Protein AF-A0A442UTR1-F1 (afdb_monomer)

Nearest PDB structures (foldseek):
  7vw1-assembly1_B  TM=7.745E-01  e=2.686E+00  Escherichia coli
  5ffc-assembly1_A  TM=7.100E-01  e=6.365E+00  Synechocystis sp. PCC 6803

Foldseek 3Di:
DDDDDPPPPQLDDDQQPDPDRVVSVVVLCQLLQHPDPVLSSVLLSLQQVLQDDDSDRDPVSSVVLSCQSSVQRDPHSVSSVLSSVLSSLVSLLVVLVVQLVVDPDPVSVVVSVVSNVVSVVVNVVSVVVVVVVVCVVVPDPPPPPDPDDPPDDDDDDPDDDDDDDD

Mean predicted aligned error: 12.05 Å

Radius of gyration: 24.18 Å; Cα contacts (8 Å, |Δi|>4): 123; chains: 1; bounding box: 53×57×78 Å

Solvent-accessible surface area (backbone atoms only — not comparable to full-atom values): 9918 Å² total; per-residue (Å²): 137,80,82,82,78,82,71,81,72,75,84,64,84,85,81,63,97,39,101,48,52,68,60,35,52,50,56,49,23,55,41,42,22,34,94,42,72,69,54,38,51,51,50,52,41,51,45,37,63,57,54,43,55,89,93,45,70,51,66,70,52,42,51,51,44,50,49,51,27,38,70,67,55,25,90,35,58,66,48,25,53,50,29,49,50,48,37,38,41,49,52,52,26,52,51,22,51,52,49,30,74,65,40,90,44,69,69,53,24,52,52,21,48,54,48,25,56,49,36,53,51,50,50,53,51,50,54,52,49,50,52,52,59,64,50,64,80,62,74,76,79,79,76,75,83,74,83,74,64,97,82,70,85,80,80,88,73,85,84,75,88,81,85,90,87,130

Secondary structure (DSSP, 8-state):
----------S--PPP--SSHHHHHHHHHHHHT-SSHHHHHHHHHHHHHHH-BTTB--HHHHHHHHHHHHHH--SSHHHHHHHHHHHHHHHHHHHHHHHHHH-SSHHHHHHHHHHHHHHHHHHHHHHHHHHHHHHGGG-----------TT---------------

Structure (mmCIF, N/CA/C/O backbone):
data_AF-A0A442UTR1-F1
#
_entry.id   AF-A0A442UTR1-F1
#
loop_
_atom_site.group_PDB
_atom_site.id
_atom_site.type_symbol
_at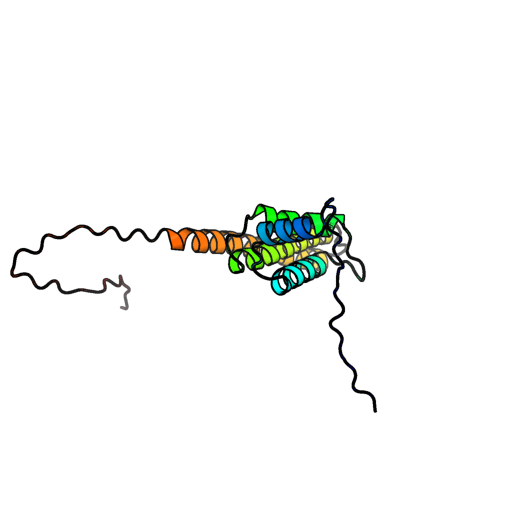om_site.label_atom_id
_atom_site.label_alt_id
_atom_site.label_comp_id
_atom_site.label_asym_id
_atom_site.label_entity_id
_atom_site.label_seq_id
_atom_site.pdbx_PDB_ins_code
_atom_site.Cartn_x
_atom_site.Cartn_y
_atom_site.Cartn_z
_atom_site.occupancy
_atom_site.B_iso_or_equiv
_atom_site.auth_seq_id
_atom_site.auth_comp_id
_atom_site.auth_asym_id
_atom_site.auth_atom_id
_atom_site.pdbx_PDB_model_num
ATOM 1 N N . MET A 1 1 ? -30.392 15.181 -25.610 1.00 37.03 1 MET A N 1
ATOM 2 C CA . MET A 1 1 ? -29.127 15.458 -24.903 1.00 37.03 1 MET A CA 1
ATOM 3 C C . MET A 1 1 ? -29.162 14.626 -23.642 1.00 37.03 1 MET A C 1
ATOM 5 O O . MET A 1 1 ? -30.011 14.884 -22.806 1.00 37.03 1 MET A O 1
ATOM 9 N N . SER A 1 2 ? -28.392 13.539 -23.614 1.00 37.00 2 SER A N 1
ATOM 10 C CA . SER A 1 2 ? -28.309 12.634 -22.466 1.00 37.00 2 SER A CA 1
ATOM 11 C C . SER A 1 2 ? -27.082 13.036 -21.670 1.00 37.00 2 SER A C 1
ATOM 13 O O . SER A 1 2 ? -25.984 13.035 -22.228 1.00 37.00 2 SER A O 1
ATOM 15 N N . ASP A 1 3 ? -27.292 13.405 -20.411 1.00 40.56 3 ASP A N 1
ATOM 16 C CA . ASP A 1 3 ? -26.228 13.627 -19.443 1.00 40.56 3 ASP A CA 1
ATOM 17 C C . ASP A 1 3 ? -25.446 12.326 -19.243 1.00 40.56 3 ASP A C 1
ATOM 19 O O . ASP A 1 3 ? -26.020 11.251 -19.051 1.00 40.56 3 ASP A O 1
ATOM 23 N N . GLY A 1 4 ? -24.126 12.431 -19.381 1.00 41.00 4 GLY A N 1
ATOM 24 C CA . GLY A 1 4 ? -23.185 11.351 -19.138 1.00 41.00 4 GLY A CA 1
ATOM 25 C C . GLY A 1 4 ? -22.953 11.211 -17.643 1.00 41.00 4 GLY A C 1
ATOM 26 O O . GLY A 1 4 ? -22.191 11.980 -17.062 1.00 41.00 4 GLY A O 1
ATOM 27 N N . ASP A 1 5 ? -23.611 10.221 -17.050 1.00 40.25 5 ASP A N 1
ATOM 28 C CA . ASP A 1 5 ? -23.289 9.706 -15.728 1.00 40.25 5 ASP A CA 1
ATOM 29 C C . ASP A 1 5 ? -21.915 9.025 -15.803 1.00 40.25 5 ASP A C 1
ATOM 31 O O . ASP A 1 5 ? -21.737 7.982 -16.438 1.00 40.25 5 ASP A O 1
ATOM 35 N N . GLY A 1 6 ? -20.906 9.687 -15.239 1.00 41.72 6 GLY A N 1
ATOM 36 C CA . GLY A 1 6 ? -19.573 9.132 -15.044 1.00 41.72 6 GLY A CA 1
ATOM 37 C C . GLY A 1 6 ? -19.619 8.096 -13.930 1.00 41.72 6 GLY A C 1
ATOM 38 O O . GLY A 1 6 ? -19.142 8.362 -12.830 1.00 41.72 6 GLY A O 1
ATOM 39 N N . ASP A 1 7 ? -20.217 6.941 -14.222 1.00 42.59 7 ASP A N 1
ATOM 40 C CA . ASP A 1 7 ? -20.303 5.811 -13.306 1.00 42.59 7 ASP A CA 1
ATOM 41 C C . ASP A 1 7 ? -18.885 5.395 -12.891 1.00 42.59 7 ASP A C 1
ATOM 43 O O . ASP A 1 7 ? -18.033 5.055 -13.723 1.00 42.59 7 ASP A O 1
ATOM 47 N N . GLY A 1 8 ? -18.614 5.499 -11.590 1.00 43.84 8 GLY A N 1
ATOM 48 C CA . GLY A 1 8 ? -17.350 5.164 -10.946 1.00 43.84 8 GLY A CA 1
ATOM 49 C C . GLY A 1 8 ? -17.104 3.663 -11.004 1.00 43.84 8 GLY A C 1
ATOM 50 O O . GLY A 1 8 ? -17.216 2.964 -9.998 1.00 43.84 8 GLY A O 1
ATOM 51 N N . LYS A 1 9 ? -16.786 3.161 -12.199 1.00 52.56 9 LYS A N 1
ATOM 52 C CA . LYS A 1 9 ? -16.609 1.742 -12.482 1.00 52.56 9 LYS A CA 1
ATOM 53 C C . LYS A 1 9 ? -15.536 1.174 -11.554 1.00 52.56 9 LYS A C 1
ATOM 55 O O . LYS A 1 9 ? -14.357 1.513 -11.681 1.00 52.56 9 LYS A O 1
ATOM 60 N N . ARG A 1 10 ? -15.960 0.330 -10.605 1.00 55.00 10 ARG A N 1
ATOM 61 C CA . ARG A 1 10 ? -15.060 -0.335 -9.653 1.00 55.00 10 ARG A CA 1
ATOM 62 C C . ARG A 1 10 ? -13.949 -1.060 -10.398 1.00 55.00 10 ARG A C 1
ATOM 64 O O . ARG A 1 10 ? -14.199 -1.728 -11.402 1.00 55.00 10 ARG A O 1
ATOM 71 N N . ILE A 1 11 ? -12.726 -0.910 -9.899 1.00 55.47 11 ILE A N 1
ATOM 72 C CA . ILE A 1 11 ? -11.522 -1.423 -10.564 1.00 55.47 11 ILE A CA 1
ATOM 73 C C . ILE A 1 11 ? -11.348 -2.917 -10.272 1.00 55.47 11 ILE A C 1
ATOM 75 O O . ILE A 1 11 ? -10.774 -3.635 -11.086 1.00 55.47 11 ILE A O 1
ATOM 79 N N . ALA A 1 12 ? -11.902 -3.406 -9.158 1.00 53.84 12 ALA A N 1
ATOM 80 C CA . ALA A 1 12 ? -11.920 -4.823 -8.827 1.00 53.84 12 ALA A CA 1
ATOM 81 C C . ALA A 1 12 ? -13.250 -5.251 -8.185 1.00 53.84 12 ALA A C 1
ATOM 83 O O . ALA A 1 12 ? -13.832 -4.542 -7.364 1.00 53.84 12 ALA A O 1
ATOM 84 N N . SER A 1 13 ? -13.713 -6.454 -8.529 1.00 55.16 13 SER A N 1
ATOM 85 C CA . SER A 1 13 ? -14.750 -7.176 -7.788 1.00 55.16 13 SER A CA 1
ATOM 86 C C . SER A 1 13 ? -14.082 -8.292 -6.990 1.00 55.16 13 SER A C 1
ATOM 88 O O . SER A 1 13 ? -13.584 -9.250 -7.578 1.00 55.16 13 SER A O 1
ATOM 90 N N . LEU A 1 14 ? -14.044 -8.159 -5.664 1.00 63.06 14 LEU A N 1
ATOM 91 C CA . LEU A 1 14 ? -13.479 -9.177 -4.780 1.00 63.06 14 LEU A CA 1
ATOM 92 C C . LEU A 1 14 ? -14.568 -10.191 -4.405 1.00 63.06 14 LEU A C 1
ATOM 94 O O . LEU A 1 14 ? -15.577 -9.802 -3.813 1.00 63.06 14 LEU A O 1
ATOM 98 N N . LEU A 1 15 ? -14.359 -11.466 -4.731 1.00 62.16 15 LEU A N 1
ATOM 99 C CA . LEU A 1 15 ? -15.140 -12.581 -4.191 1.00 62.16 15 LEU A CA 1
ATOM 100 C C . LEU A 1 15 ? -14.439 -13.075 -2.925 1.00 62.16 15 LEU A C 1
ATOM 102 O O . LEU A 1 15 ? -13.273 -13.454 -2.980 1.00 62.16 15 LEU A O 1
ATOM 106 N N . VAL A 1 16 ? -15.133 -13.035 -1.788 1.00 71.19 16 VAL A N 1
ATOM 107 C CA . VAL A 1 16 ? -14.612 -13.607 -0.541 1.00 71.19 16 VAL A CA 1
ATOM 108 C C . VAL A 1 16 ? -14.928 -15.097 -0.533 1.00 71.19 16 VAL A C 1
ATOM 110 O O . VAL A 1 16 ? -16.099 -15.476 -0.580 1.00 71.19 16 VAL A O 1
ATOM 113 N N . ASP A 1 17 ? -13.892 -15.934 -0.480 1.00 73.50 17 ASP A N 1
ATOM 114 C CA . ASP A 1 17 ? -14.037 -17.387 -0.375 1.00 73.50 17 ASP A CA 1
ATOM 115 C C . ASP A 1 17 ? -14.385 -17.775 1.068 1.00 73.50 17 ASP A C 1
ATOM 117 O O . ASP A 1 17 ? -13.523 -18.082 1.893 1.00 73.50 17 ASP A O 1
ATOM 121 N N . HIS A 1 18 ? -15.671 -17.659 1.402 1.00 74.06 18 HIS A N 1
ATOM 122 C CA . HIS A 1 18 ? -16.211 -18.059 2.694 1.00 74.06 18 HIS A CA 1
ATOM 123 C C . HIS A 1 18 ? -17.563 -18.769 2.504 1.00 74.06 18 HIS A C 1
ATOM 125 O O . HIS A 1 18 ? -18.392 -18.282 1.731 1.00 74.06 18 HIS A O 1
ATOM 131 N N . PRO A 1 19 ? -17.836 -19.881 3.224 1.00 78.38 19 PRO A N 1
ATOM 132 C CA . PRO A 1 19 ? -19.118 -20.596 3.144 1.00 78.38 19 PRO A CA 1
ATOM 133 C C . PRO A 1 19 ? -20.339 -19.712 3.433 1.00 78.38 19 PRO A C 1
ATOM 135 O O . PRO A 1 19 ? -21.425 -19.959 2.917 1.00 78.38 19 PRO A O 1
ATOM 138 N N . ASP A 1 20 ? -20.138 -18.678 4.249 1.00 85.00 20 ASP A N 1
ATOM 139 C CA . ASP A 1 20 ? -21.073 -17.578 4.478 1.00 85.00 20 ASP A CA 1
ATOM 140 C C . ASP A 1 20 ? -20.455 -16.260 3.965 1.00 85.00 20 ASP A C 1
ATOM 142 O O . ASP A 1 20 ? -19.607 -15.678 4.649 1.00 85.00 20 ASP A O 1
ATOM 146 N N . PRO A 1 21 ? -20.839 -15.774 2.775 1.00 80.88 21 PRO A N 1
ATOM 147 C CA . PRO A 1 21 ? -20.253 -14.568 2.199 1.00 80.88 21 PRO A CA 1
ATOM 148 C C . PRO A 1 21 ? -20.407 -13.320 3.075 1.00 80.88 21 PRO A C 1
ATOM 150 O O . PRO A 1 21 ? -19.510 -12.479 3.079 1.00 80.88 21 PRO A O 1
ATOM 153 N N . ALA A 1 22 ? -21.507 -13.190 3.826 1.00 83.38 22 ALA A N 1
ATOM 154 C CA . ALA A 1 22 ? -21.738 -12.027 4.681 1.00 83.38 22 ALA A 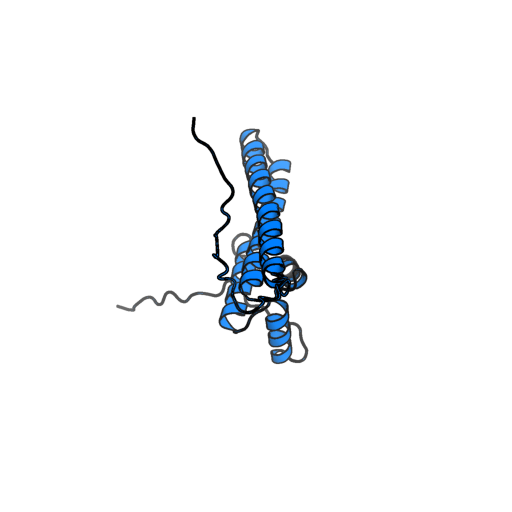CA 1
ATOM 155 C C . ALA A 1 22 ? -20.719 -11.990 5.825 1.00 83.38 22 ALA A C 1
ATOM 157 O O . ALA A 1 22 ? -20.018 -10.992 5.991 1.00 83.38 22 ALA A O 1
ATOM 158 N N . LEU A 1 23 ? -20.551 -13.121 6.517 1.00 84.12 23 LEU A N 1
ATOM 159 C CA . LEU A 1 23 ? -19.525 -13.276 7.547 1.00 84.12 23 LEU A CA 1
ATOM 160 C C . LEU A 1 23 ? -18.111 -13.084 6.974 1.00 84.12 23 LEU A C 1
ATOM 162 O O . LEU A 1 23 ? -17.260 -12.468 7.606 1.00 84.12 23 LEU A O 1
ATOM 166 N N . GLY A 1 24 ? -17.862 -13.548 5.747 1.00 82.88 24 GLY A N 1
ATOM 167 C CA . GLY A 1 24 ? -16.591 -13.320 5.060 1.00 82.88 24 GLY A CA 1
ATOM 168 C C . GLY A 1 24 ? -16.263 -11.830 4.881 1.00 82.88 24 GLY A C 1
ATOM 169 O O . GLY A 1 24 ? -15.137 -11.409 5.156 1.00 82.88 24 GLY A O 1
ATOM 170 N N . TYR A 1 25 ? -17.235 -11.017 4.455 1.00 83.50 25 TYR A N 1
ATOM 171 C CA . TYR A 1 25 ? -17.047 -9.568 4.332 1.00 83.50 25 TYR A CA 1
ATOM 172 C C . TYR A 1 25 ? -16.914 -8.867 5.688 1.00 83.50 25 TYR A C 1
ATOM 174 O O . TYR A 1 25 ? -16.151 -7.907 5.779 1.00 83.50 25 TYR A O 1
ATOM 182 N N . GLU A 1 26 ? -17.599 -9.337 6.732 1.00 87.19 26 GLU A N 1
ATOM 183 C CA . GLU A 1 26 ? -17.444 -8.814 8.097 1.00 87.19 26 GLU A CA 1
ATOM 184 C C . GLU A 1 26 ? -16.037 -9.073 8.646 1.00 87.19 26 GLU A C 1
ATOM 186 O O . GLU A 1 26 ? -15.376 -8.139 9.098 1.00 87.19 26 GLU A O 1
ATOM 191 N N . LEU A 1 27 ? -15.534 -10.305 8.521 1.00 87.56 27 LEU A N 1
ATOM 192 C CA . LEU A 1 27 ? -14.172 -10.665 8.931 1.00 87.56 27 LEU A CA 1
ATOM 193 C C . LEU A 1 27 ? -13.118 -9.852 8.171 1.00 87.56 27 LEU A C 1
ATOM 195 O O . LEU A 1 27 ? -12.116 -9.420 8.744 1.00 87.56 27 LEU A O 1
ATOM 199 N N . LEU A 1 28 ? -13.345 -9.615 6.878 1.00 88.19 28 LEU A N 1
ATOM 200 C CA . LEU A 1 28 ? -12.475 -8.772 6.065 1.00 88.19 28 LEU A CA 1
ATOM 201 C C . LEU A 1 28 ? -12.529 -7.301 6.507 1.00 88.19 28 LEU A C 1
ATOM 203 O O . LEU A 1 28 ? -11.485 -6.653 6.592 1.00 88.19 28 LEU A O 1
ATOM 207 N N . ALA A 1 29 ? -13.724 -6.775 6.788 1.00 90.12 29 ALA A N 1
ATOM 208 C CA . ALA A 1 29 ? -13.898 -5.420 7.300 1.00 90.12 29 ALA A CA 1
ATOM 209 C C . ALA A 1 29 ? -13.149 -5.242 8.626 1.00 90.12 29 ALA A C 1
ATOM 211 O O . ALA A 1 29 ? -12.379 -4.293 8.767 1.00 90.12 29 ALA A O 1
ATOM 212 N N . GLU A 1 30 ? -13.293 -6.193 9.550 1.00 90.44 30 GLU A N 1
ATOM 213 C CA . GLU A 1 30 ? -12.587 -6.200 10.831 1.00 90.44 30 GLU A CA 1
ATOM 214 C C . GLU A 1 30 ? -11.064 -6.236 10.637 1.00 90.44 30 GLU A C 1
ATOM 216 O O . GLU A 1 30 ? -10.352 -5.394 11.183 1.00 90.44 30 GLU A O 1
ATOM 221 N N . ALA A 1 31 ? -10.554 -7.149 9.804 1.00 90.00 31 ALA A N 1
ATOM 222 C CA . ALA A 1 31 ? -9.117 -7.305 9.567 1.00 90.00 31 ALA A CA 1
ATOM 223 C C . ALA A 1 31 ? -8.460 -6.057 8.949 1.00 90.00 31 ALA A C 1
ATOM 225 O O . ALA A 1 31 ? -7.293 -5.763 9.221 1.00 90.00 31 ALA A O 1
ATOM 226 N N . VAL A 1 32 ? -9.204 -5.324 8.119 1.00 91.12 32 VAL A N 1
ATOM 227 C CA . VAL A 1 32 ? -8.756 -4.074 7.493 1.00 91.12 32 VAL A CA 1
ATOM 228 C C . VAL A 1 32 ? -8.947 -2.867 8.422 1.00 91.12 32 VAL A C 1
ATOM 230 O O . VAL A 1 32 ? -8.331 -1.831 8.186 1.00 91.12 32 VAL A O 1
ATOM 233 N N . GLY A 1 33 ? -9.755 -2.972 9.482 1.00 90.44 33 GLY A N 1
ATOM 234 C CA . GLY A 1 33 ? -10.129 -1.842 10.340 1.00 90.44 33 GLY A CA 1
ATOM 235 C C . GLY A 1 33 ? -11.187 -0.929 9.707 1.00 90.44 33 GLY A C 1
ATOM 236 O O . GLY A 1 33 ? -11.166 0.287 9.904 1.00 90.44 33 GLY A O 1
ATOM 237 N N . ALA A 1 34 ? -12.081 -1.497 8.896 1.00 91.56 34 ALA A N 1
ATOM 238 C CA . ALA A 1 34 ? -13.174 -0.794 8.239 1.00 91.56 34 ALA A CA 1
ATOM 239 C C . ALA A 1 34 ? -14.433 -0.763 9.121 1.00 91.56 34 ALA A C 1
ATOM 241 O O . ALA A 1 34 ? -14.968 -1.805 9.483 1.00 91.56 34 ALA A O 1
ATOM 242 N N . ASP A 1 35 ? -14.952 0.433 9.401 1.00 89.38 35 ASP A N 1
ATOM 243 C CA . ASP A 1 35 ? -16.218 0.634 10.130 1.00 89.38 35 ASP A CA 1
ATOM 244 C C . ASP A 1 35 ? -17.463 0.659 9.224 1.00 89.38 35 ASP A C 1
ATOM 246 O O . ASP A 1 35 ? -18.598 0.714 9.694 1.00 89.38 35 ASP A O 1
ATOM 250 N N . SER A 1 36 ? -17.252 0.666 7.908 1.00 90.19 36 SER A N 1
ATOM 251 C CA . SER A 1 36 ? -18.289 0.874 6.909 1.00 90.19 36 SER A CA 1
ATOM 252 C C . SER A 1 36 ? -17.933 0.174 5.605 1.00 90.19 36 SER A C 1
ATOM 254 O O . SER A 1 36 ? -16.768 0.090 5.202 1.00 90.19 36 SER A O 1
ATOM 256 N N . GLY A 1 37 ? -18.965 -0.285 4.893 1.00 87.12 37 GLY A N 1
ATOM 257 C CA . GLY A 1 37 ? -18.800 -0.922 3.585 1.00 87.12 37 GLY A CA 1
ATOM 258 C C . GLY A 1 37 ? -18.142 -0.001 2.552 1.00 87.12 37 GLY A C 1
ATOM 259 O O . GLY A 1 37 ? -17.353 -0.465 1.732 1.00 87.12 37 GLY A O 1
ATOM 260 N N . THR A 1 38 ? -18.398 1.310 2.626 1.00 90.81 38 THR A N 1
ATOM 261 C CA . THR A 1 38 ? -17.776 2.314 1.748 1.00 90.81 38 THR A CA 1
ATOM 262 C C . THR A 1 38 ? -16.266 2.384 1.951 1.00 90.81 38 THR A C 1
ATOM 264 O O . THR A 1 38 ? -15.518 2.389 0.974 1.00 90.81 38 THR A O 1
ATOM 267 N N . PHE A 1 39 ? -15.806 2.402 3.206 1.00 92.12 39 PHE A N 1
ATOM 268 C CA . PHE A 1 39 ? -14.377 2.415 3.499 1.00 92.12 39 PHE A CA 1
ATOM 269 C C . PHE A 1 39 ? -13.705 1.116 3.054 1.00 92.12 39 PHE A C 1
ATOM 271 O O . PHE A 1 39 ? -12.660 1.161 2.406 1.00 92.12 39 PHE A O 1
ATOM 278 N N . LEU A 1 40 ? -14.325 -0.038 3.331 1.00 91.00 40 LEU A N 1
ATOM 279 C CA . LEU A 1 40 ? -13.806 -1.325 2.871 1.00 91.00 40 LEU A CA 1
ATOM 280 C C . LEU A 1 40 ? -13.665 -1.352 1.342 1.00 91.00 40 LEU A C 1
ATOM 282 O O . LEU A 1 40 ? -12.598 -1.688 0.829 1.00 91.00 40 LEU A O 1
ATOM 286 N N . ALA A 1 41 ? -14.707 -0.946 0.612 1.00 88.00 41 ALA A N 1
ATOM 287 C CA . ALA A 1 41 ? -14.676 -0.883 -0.846 1.00 88.00 41 ALA A CA 1
ATOM 288 C C . ALA A 1 41 ? -13.567 0.054 -1.356 1.00 88.00 41 ALA A C 1
ATOM 290 O O . ALA A 1 41 ? -12.794 -0.336 -2.228 1.00 88.00 41 ALA A O 1
ATOM 291 N N . GLY A 1 42 ? -13.434 1.248 -0.768 1.00 91.38 42 GLY A N 1
ATOM 292 C CA . GLY A 1 42 ? -12.384 2.204 -1.125 1.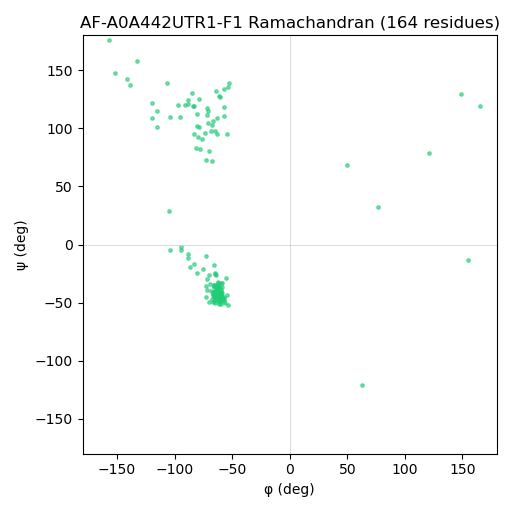00 91.38 42 GLY A CA 1
ATOM 293 C C . GLY A 1 42 ? -10.968 1.695 -0.840 1.00 91.38 42 GLY A C 1
ATOM 294 O O . GLY A 1 42 ? -10.055 1.934 -1.637 1.00 91.38 42 GLY A O 1
ATOM 295 N N . THR A 1 43 ? -10.776 0.950 0.250 1.00 93.75 43 THR A N 1
ATOM 296 C CA . THR A 1 43 ? -9.505 0.281 0.555 1.00 93.75 43 THR A CA 1
ATOM 297 C C . THR A 1 43 ? -9.180 -0.780 -0.492 1.00 93.75 43 THR A C 1
ATOM 299 O O . THR A 1 43 ? -8.070 -0.782 -1.026 1.00 93.75 43 THR A O 1
ATOM 302 N N . LEU A 1 44 ? -10.141 -1.638 -0.844 1.00 91.69 44 LEU A N 1
ATOM 303 C CA . LEU A 1 44 ? -9.939 -2.670 -1.862 1.00 91.69 44 LEU A CA 1
ATOM 304 C C . LEU A 1 44 ? -9.638 -2.060 -3.238 1.00 91.69 44 LEU A C 1
ATOM 306 O O . LEU A 1 44 ? -8.695 -2.490 -3.897 1.00 91.69 44 LEU A O 1
ATOM 310 N N . ASP A 1 45 ? -10.357 -1.012 -3.644 1.00 92.06 45 ASP A N 1
ATOM 311 C CA . ASP A 1 45 ? -10.077 -0.299 -4.897 1.00 92.06 45 ASP A CA 1
ATOM 312 C C . ASP A 1 45 ? -8.690 0.362 -4.884 1.00 92.06 45 ASP A C 1
ATOM 314 O O . ASP A 1 45 ? -8.000 0.399 -5.904 1.00 92.06 45 ASP A O 1
ATOM 318 N N . SER A 1 46 ? -8.249 0.882 -3.736 1.00 95.00 46 SER A N 1
ATOM 319 C CA . SER A 1 46 ? -6.921 1.492 -3.601 1.00 95.00 46 SER A CA 1
ATOM 320 C C . SER A 1 46 ? -5.799 0.459 -3.704 1.00 95.00 46 SER A C 1
ATOM 322 O O . SER A 1 46 ? -4.794 0.715 -4.368 1.00 95.00 46 SER A O 1
ATOM 324 N N . LEU A 1 47 ? -5.979 -0.721 -3.107 1.00 94.31 47 LEU A N 1
ATOM 325 C CA . LEU A 1 47 ? -5.042 -1.834 -3.258 1.00 94.31 47 LEU A CA 1
ATOM 326 C C . LEU A 1 47 ? -5.031 -2.358 -4.694 1.00 94.31 47 LEU A C 1
ATOM 328 O O . LEU A 1 47 ? -3.952 -2.541 -5.251 1.00 94.31 47 LEU A O 1
ATOM 332 N N . ALA A 1 48 ? -6.200 -2.495 -5.327 1.00 92.50 48 ALA A N 1
ATOM 333 C CA . ALA A 1 48 ? -6.307 -2.889 -6.728 1.00 92.50 48 ALA A CA 1
ATOM 334 C C . ALA A 1 48 ? -5.531 -1.930 -7.642 1.00 92.50 48 ALA A C 1
ATOM 336 O O . ALA A 1 48 ? -4.739 -2.382 -8.463 1.00 92.50 48 ALA A O 1
ATOM 337 N N . LYS A 1 49 ? -5.666 -0.609 -7.445 1.00 93.19 49 LYS A N 1
ATOM 338 C CA . LYS A 1 49 ? -4.871 0.405 -8.167 1.00 93.19 49 LYS A CA 1
ATOM 339 C C . LYS A 1 49 ? -3.365 0.236 -7.961 1.00 93.19 49 LYS A C 1
ATOM 341 O O . LYS A 1 49 ? -2.601 0.488 -8.885 1.00 93.19 49 LYS A O 1
ATOM 346 N N . ALA A 1 50 ? -2.932 -0.163 -6.765 1.00 93.62 50 ALA A N 1
ATOM 347 C CA . ALA A 1 50 ? -1.514 -0.321 -6.448 1.00 93.62 50 ALA A CA 1
ATOM 348 C C . ALA A 1 50 ? -0.869 -1.534 -7.140 1.00 93.62 50 ALA A C 1
ATOM 350 O O . ALA A 1 50 ? 0.326 -1.498 -7.431 1.00 93.62 50 ALA A O 1
ATOM 351 N N . VAL A 1 51 ? -1.646 -2.590 -7.402 1.00 93.19 51 VAL A N 1
ATOM 352 C CA . VAL A 1 51 ? -1.167 -3.832 -8.038 1.00 93.19 51 VAL A CA 1
ATOM 353 C C . VAL A 1 51 ? -1.573 -3.974 -9.505 1.00 93.19 51 VAL A C 1
ATOM 355 O O . VAL A 1 51 ? -1.180 -4.937 -10.162 1.00 93.19 51 VAL A O 1
ATOM 358 N N . GLN A 1 52 ? -2.380 -3.049 -10.025 1.00 91.75 52 GLN A N 1
ATOM 359 C CA . GLN A 1 52 ? -2.864 -3.090 -11.398 1.00 91.75 52 GLN A CA 1
ATOM 360 C C . GLN A 1 52 ? -1.704 -2.964 -12.392 1.00 91.75 52 GLN A C 1
ATOM 362 O O . GLN A 1 52 ? -0.878 -2.053 -12.310 1.00 91.75 52 GLN A O 1
ATOM 367 N N . VAL A 1 53 ? -1.688 -3.851 -13.386 1.00 85.75 53 VAL A N 1
ATOM 368 C CA . VAL A 1 53 ? -0.763 -3.792 -14.520 1.00 85.75 53 VAL A CA 1
ATOM 369 C C . VAL A 1 53 ? -1.586 -3.661 -15.795 1.00 85.75 53 VAL A C 1
ATOM 371 O O . VAL A 1 53 ? -2.276 -4.588 -16.217 1.00 85.75 53 VAL A O 1
ATOM 374 N N . GLY A 1 54 ? -1.539 -2.479 -16.413 1.00 87.94 54 GLY A N 1
ATOM 375 C CA . GLY A 1 54 ? -2.407 -2.166 -17.546 1.00 87.94 54 GLY A CA 1
ATOM 376 C C . GLY A 1 54 ? -3.881 -2.200 -17.134 1.00 87.94 54 GLY A C 1
ATOM 377 O O . GLY A 1 54 ? -4.288 -1.451 -16.253 1.00 87.94 54 GLY A O 1
ATOM 378 N N . ALA A 1 55 ? -4.675 -3.060 -17.774 1.00 84.75 55 ALA A N 1
ATOM 379 C CA . ALA A 1 55 ? -6.094 -3.240 -17.456 1.00 84.75 55 ALA A CA 1
ATOM 380 C C . ALA A 1 55 ? -6.363 -4.399 -16.477 1.00 84.75 55 ALA A C 1
ATOM 382 O O . ALA A 1 55 ? -7.513 -4.620 -16.107 1.00 84.75 55 ALA A O 1
ATOM 383 N N . GLU A 1 56 ? -5.331 -5.139 -16.060 1.00 85.62 56 GLU A N 1
ATOM 384 C CA . GLU A 1 56 ? -5.489 -6.372 -15.288 1.00 85.62 56 GLU A CA 1
ATOM 385 C C . GLU A 1 56 ? -5.094 -6.198 -13.821 1.00 85.62 56 GLU A C 1
ATOM 387 O O . GLU A 1 56 ? -4.073 -5.590 -13.488 1.00 85.62 56 GLU A O 1
ATOM 392 N N . VAL A 1 57 ? -5.894 -6.797 -12.939 1.00 88.12 57 VAL A N 1
ATOM 393 C CA . VAL A 1 57 ? -5.584 -6.990 -11.521 1.00 88.12 57 VAL A CA 1
ATOM 394 C C . VAL A 1 57 ? -5.477 -8.490 -11.288 1.00 88.12 57 VAL A C 1
ATOM 396 O O . VAL A 1 57 ? -6.450 -9.223 -11.457 1.00 88.12 57 VAL A O 1
ATOM 399 N N . ARG A 1 58 ? -4.280 -8.959 -10.929 1.00 87.44 58 ARG A N 1
ATOM 400 C CA . ARG A 1 58 ? -4.039 -10.378 -10.648 1.00 87.44 58 ARG A CA 1
ATOM 401 C C . ARG A 1 58 ? -4.406 -10.676 -9.201 1.00 87.44 58 ARG A C 1
ATOM 403 O O . ARG A 1 58 ? -3.921 -10.006 -8.293 1.00 87.44 58 ARG A O 1
ATOM 410 N N . GLU A 1 59 ? -5.199 -11.722 -8.993 1.00 84.81 59 GLU A N 1
ATOM 411 C CA . GLU A 1 59 ? -5.679 -12.123 -7.665 1.00 84.81 59 GLU A CA 1
ATOM 412 C C . GLU A 1 59 ? -4.536 -12.328 -6.660 1.00 84.81 59 GLU A C 1
ATOM 414 O O . GLU A 1 59 ? -4.603 -11.827 -5.543 1.00 84.81 59 GLU A O 1
ATOM 419 N N . GLY A 1 60 ? -3.443 -12.982 -7.069 1.00 87.50 60 GLY A N 1
ATOM 420 C CA . GLY A 1 60 ? -2.284 -13.199 -6.197 1.00 87.50 60 GLY A CA 1
ATOM 421 C C . GLY A 1 60 ? -1.645 -11.902 -5.689 1.00 87.50 60 GLY A C 1
ATOM 422 O O . GLY A 1 60 ? -1.312 -11.810 -4.510 1.00 87.50 60 GLY A O 1
ATOM 423 N N . GLU A 1 61 ? -1.532 -10.883 -6.543 1.00 90.88 61 GLU A N 1
ATOM 424 C CA . GLU A 1 61 ? -0.970 -9.582 -6.155 1.00 90.88 61 GLU A CA 1
ATOM 425 C C . GLU A 1 61 ? -1.936 -8.811 -5.253 1.00 90.88 61 GLU A C 1
ATOM 427 O O . GLU A 1 61 ? -1.524 -8.212 -4.261 1.00 90.88 61 GLU A O 1
ATOM 432 N N . MET A 1 62 ? -3.237 -8.880 -5.551 1.00 91.62 62 MET A N 1
ATOM 433 C CA . MET A 1 62 ? -4.276 -8.296 -4.705 1.00 91.62 62 MET A CA 1
ATOM 434 C C . MET A 1 62 ? -4.267 -8.925 -3.306 1.00 91.62 62 MET A C 1
ATOM 436 O O . MET A 1 62 ? -4.249 -8.207 -2.306 1.00 91.62 62 MET A O 1
ATOM 440 N N . ASN A 1 63 ? -4.206 -10.256 -3.226 1.00 89.56 63 ASN A N 1
ATOM 441 C CA . ASN A 1 63 ? -4.123 -10.994 -1.967 1.00 89.56 63 ASN A CA 1
ATOM 442 C C . ASN A 1 63 ? -2.828 -10.670 -1.215 1.00 89.56 63 ASN A C 1
ATOM 444 O O . ASN A 1 63 ? -2.855 -10.494 0.003 1.00 89.56 63 ASN A O 1
ATOM 448 N N . TYR A 1 64 ? -1.704 -10.522 -1.923 1.00 93.75 64 TYR A N 1
ATOM 449 C CA . TYR A 1 64 ? -0.449 -10.090 -1.316 1.00 93.75 64 TYR A CA 1
ATOM 450 C C . TYR A 1 64 ? -0.573 -8.686 -0.710 1.00 93.75 64 TYR A C 1
ATOM 452 O O . TYR A 1 64 ? -0.306 -8.517 0.481 1.00 93.75 64 TYR A O 1
ATOM 460 N N . ALA A 1 65 ? -1.065 -7.704 -1.468 1.00 95.12 65 ALA A N 1
ATOM 461 C CA . ALA A 1 65 ? -1.257 -6.337 -0.985 1.00 95.12 65 ALA A CA 1
ATOM 462 C C . ALA A 1 65 ? -2.234 -6.274 0.204 1.00 95.12 65 ALA A C 1
ATOM 464 O O . ALA A 1 65 ? -1.958 -5.611 1.206 1.00 95.12 65 ALA A O 1
ATOM 465 N N . LEU A 1 66 ? -3.337 -7.024 0.141 1.00 93.56 66 LEU A N 1
ATOM 466 C CA . LEU A 1 66 ? -4.304 -7.134 1.230 1.00 93.56 66 LEU A CA 1
ATOM 467 C C . LEU A 1 66 ? -3.690 -7.771 2.485 1.00 93.56 66 LEU A C 1
ATOM 469 O O . LEU A 1 66 ? -3.926 -7.288 3.594 1.00 93.56 66 LEU A O 1
ATOM 473 N N . SER A 1 67 ? -2.852 -8.802 2.326 1.00 95.06 67 SER A N 1
ATOM 474 C CA . SER A 1 67 ? -2.155 -9.451 3.444 1.00 95.06 67 SER A CA 1
ATOM 475 C C . SER A 1 67 ? -1.212 -8.495 4.177 1.00 95.06 67 SER A C 1
ATOM 477 O O . SER A 1 67 ? -1.077 -8.589 5.397 1.00 95.06 67 SER A O 1
ATOM 479 N N . MET A 1 68 ? -0.610 -7.529 3.471 1.00 96.50 68 MET A N 1
ATOM 480 C CA . MET A 1 68 ? 0.227 -6.503 4.095 1.00 96.50 68 MET A CA 1
ATOM 481 C C . MET A 1 68 ? -0.595 -5.587 5.008 1.00 96.50 68 MET A C 1
ATOM 483 O O . MET A 1 68 ? -0.180 -5.311 6.135 1.00 96.50 68 MET A O 1
ATOM 487 N N . VAL A 1 69 ? -1.772 -5.150 4.545 1.00 96.62 69 VAL A N 1
ATOM 488 C CA . VAL A 1 69 ? -2.677 -4.299 5.335 1.00 96.62 69 VAL A CA 1
ATOM 489 C C . VAL A 1 69 ? -3.236 -5.071 6.527 1.00 96.62 69 VAL A C 1
ATOM 491 O O . VAL A 1 69 ? -3.160 -4.586 7.650 1.00 96.62 69 VAL A O 1
ATOM 494 N N . CYS A 1 70 ? -3.716 -6.299 6.324 1.00 94.44 70 CYS A N 1
ATOM 495 C CA . CYS A 1 70 ? -4.235 -7.126 7.417 1.00 94.44 70 CYS A CA 1
ATOM 496 C C . CYS A 1 70 ? -3.134 -7.470 8.438 1.00 94.44 70 CYS A C 1
ATOM 498 O O . CYS A 1 70 ? -3.353 -7.428 9.648 1.00 94.44 70 CYS A O 1
ATOM 500 N N . GLY A 1 71 ? -1.914 -7.753 7.970 1.00 94.19 71 GLY A N 1
ATOM 501 C CA . GLY A 1 71 ? -0.759 -8.056 8.818 1.00 94.19 71 GLY A CA 1
ATOM 502 C C . GLY A 1 71 ? -0.325 -6.889 9.711 1.00 94.19 71 GLY A C 1
ATOM 503 O O . GLY A 1 71 ? 0.205 -7.112 10.804 1.00 94.19 71 GLY A O 1
ATOM 504 N N . LEU A 1 72 ? -0.605 -5.645 9.302 1.00 95.62 72 LEU A N 1
ATOM 505 C CA . LEU A 1 72 ? -0.400 -4.457 10.134 1.00 95.62 72 LEU A CA 1
ATOM 506 C C . LEU A 1 72 ? -1.307 -4.454 11.381 1.00 95.62 72 LEU A C 1
ATOM 508 O O . LEU A 1 72 ? -0.938 -3.853 12.401 1.00 95.62 72 LEU A O 1
ATOM 512 N N . ARG A 1 73 ? -2.450 -5.151 11.310 1.00 95.38 73 ARG A N 1
ATOM 513 C CA . ARG A 1 73 ? -3.549 -5.128 12.286 1.00 95.38 73 ARG A CA 1
ATOM 514 C C . ARG A 1 73 ? -3.953 -3.691 12.629 1.00 95.38 73 ARG A C 1
ATOM 516 O O . ARG A 1 73 ? -3.631 -3.223 13.727 1.00 95.38 73 ARG A O 1
ATOM 523 N N . PRO A 1 74 ? -4.553 -2.966 11.669 1.00 95.81 74 PRO A N 1
ATOM 524 C CA . PRO A 1 74 ? -4.997 -1.598 11.880 1.00 95.81 74 PRO A CA 1
ATOM 525 C C . PRO A 1 74 ? -5.966 -1.509 13.059 1.00 95.81 74 PRO A C 1
ATOM 527 O O . PRO A 1 74 ? -6.883 -2.316 13.175 1.00 95.81 74 PRO A O 1
ATOM 530 N N . LYS A 1 75 ? -5.757 -0.533 13.944 1.00 93.00 75 LYS A N 1
ATOM 531 C CA . LYS A 1 75 ? -6.665 -0.262 15.074 1.00 93.00 75 LYS A CA 1
ATOM 532 C C . LYS A 1 75 ? -7.815 0.676 14.717 1.00 93.00 75 LYS A C 1
ATOM 534 O O . LYS A 1 75 ? -8.792 0.752 15.454 1.00 93.00 75 LYS A O 1
ATOM 539 N N . ASP A 1 76 ? -7.655 1.421 13.630 1.00 92.00 76 ASP A N 1
ATOM 540 C CA . ASP A 1 76 ? -8.606 2.396 13.116 1.00 92.00 76 ASP A CA 1
ATOM 541 C C . ASP A 1 76 ? -8.367 2.630 11.610 1.00 92.00 76 ASP A C 1
ATOM 543 O O . ASP A 1 76 ? -7.415 2.114 11.011 1.00 92.00 76 ASP A O 1
ATOM 547 N N . GLN A 1 77 ? -9.224 3.445 10.996 1.00 94.00 77 GLN A N 1
ATOM 548 C CA . GLN A 1 77 ? -9.144 3.789 9.575 1.00 94.00 77 GLN A CA 1
ATOM 549 C C . GLN A 1 77 ? -7.880 4.579 9.196 1.00 94.00 77 GLN A C 1
ATOM 551 O O . GLN A 1 77 ? -7.448 4.544 8.040 1.00 94.00 77 GLN A O 1
ATOM 556 N N . ILE A 1 78 ? -7.261 5.292 10.140 1.00 94.44 78 ILE A N 1
ATOM 557 C CA . ILE A 1 78 ? -6.022 6.040 9.888 1.00 94.44 78 ILE A CA 1
ATOM 558 C C . ILE A 1 78 ? -4.864 5.051 9.744 1.00 94.44 78 ILE A C 1
ATOM 560 O O . ILE A 1 78 ? -4.086 5.141 8.794 1.00 94.44 78 ILE A O 1
ATOM 564 N N . GLU A 1 79 ? -4.772 4.059 10.630 1.00 96.50 79 GLU A N 1
ATOM 565 C CA . GLU A 1 79 ? -3.807 2.972 10.478 1.00 96.50 79 GLU A CA 1
ATOM 566 C C . GLU A 1 79 ? -4.072 2.156 9.206 1.00 96.50 79 GLU A C 1
ATOM 568 O O . GLU A 1 79 ? -3.121 1.755 8.535 1.00 96.50 79 GLU A O 1
ATOM 573 N N . ALA A 1 80 ? -5.340 1.948 8.838 1.00 96.31 80 ALA A N 1
ATOM 574 C CA . ALA A 1 80 ? -5.715 1.197 7.643 1.00 96.31 80 ALA A CA 1
ATOM 575 C C . ALA A 1 80 ? -5.280 1.913 6.357 1.00 96.31 80 ALA A C 1
ATOM 577 O O . ALA A 1 80 ? -4.617 1.321 5.505 1.00 96.31 80 ALA A O 1
ATOM 578 N N . THR A 1 81 ? -5.574 3.212 6.240 1.00 97.06 81 THR A N 1
ATOM 579 C CA . THR A 1 81 ? -5.133 4.032 5.097 1.00 97.06 81 THR A CA 1
ATOM 580 C C . THR A 1 81 ? -3.610 4.132 5.022 1.00 97.06 81 THR A C 1
ATOM 582 O O . THR A 1 81 ? -3.041 4.031 3.931 1.00 97.06 81 THR A O 1
ATOM 585 N N . LEU A 1 82 ? -2.928 4.246 6.167 1.00 97.69 82 LEU A N 1
ATOM 586 C CA . LEU A 1 82 ? -1.469 4.197 6.216 1.00 97.69 82 LEU A CA 1
ATOM 587 C C . LEU A 1 82 ? -0.938 2.832 5.756 1.00 97.69 82 LEU A C 1
ATOM 589 O O . LEU A 1 82 ? 0.010 2.788 4.976 1.00 97.69 82 LEU A O 1
ATOM 593 N N . GLY A 1 83 ? -1.571 1.730 6.166 1.00 97.81 83 GLY A N 1
ATOM 594 C CA . GLY A 1 83 ? -1.245 0.376 5.717 1.00 97.81 83 GLY A CA 1
ATOM 595 C C . GLY A 1 83 ? -1.384 0.203 4.205 1.00 97.81 83 GLY A C 1
ATOM 596 O O . GLY A 1 83 ? -0.475 -0.324 3.564 1.00 97.81 83 GLY A O 1
ATOM 597 N N . VAL A 1 84 ? -2.469 0.713 3.614 1.00 97.88 84 VAL A N 1
ATOM 598 C CA . VAL A 1 84 ? -2.675 0.723 2.154 1.00 97.88 84 VAL A CA 1
ATOM 599 C C . VAL A 1 84 ? -1.557 1.493 1.453 1.00 97.88 84 VAL A C 1
ATOM 601 O O . VAL A 1 84 ? -0.972 1.002 0.486 1.00 97.88 84 VAL A O 1
ATOM 604 N N . GLN A 1 85 ? -1.204 2.678 1.960 1.00 97.62 85 GLN A N 1
ATOM 605 C CA . GLN A 1 85 ? -0.110 3.465 1.398 1.00 97.62 85 GLN A CA 1
ATOM 606 C C . GLN A 1 85 ? 1.235 2.734 1.536 1.00 97.62 85 GLN A C 1
ATOM 608 O O . GLN A 1 85 ? 2.029 2.736 0.600 1.00 97.62 85 GLN A O 1
ATOM 613 N N . MET A 1 86 ? 1.503 2.093 2.676 1.00 98.56 86 MET A N 1
ATOM 614 C CA . MET A 1 86 ? 2.721 1.307 2.900 1.00 98.56 86 MET A CA 1
ATOM 615 C C . MET A 1 86 ? 2.822 0.122 1.931 1.00 98.56 86 MET A C 1
ATOM 617 O O . MET A 1 86 ? 3.896 -0.105 1.373 1.00 98.56 86 MET A O 1
ATOM 621 N N . ALA A 1 87 ? 1.718 -0.588 1.674 1.00 97.94 87 ALA A N 1
ATOM 622 C CA . ALA A 1 87 ? 1.672 -1.659 0.679 1.00 97.94 87 ALA A CA 1
ATOM 623 C C . ALA A 1 87 ? 2.007 -1.130 -0.726 1.00 97.94 87 ALA A C 1
ATOM 625 O O . ALA A 1 87 ? 2.902 -1.656 -1.388 1.00 97.94 87 ALA A O 1
ATOM 626 N N . ALA A 1 88 ? 1.372 -0.031 -1.145 1.00 97.88 88 ALA A N 1
ATOM 627 C CA . ALA A 1 88 ? 1.631 0.588 -2.445 1.00 97.88 88 ALA A CA 1
ATOM 628 C C . ALA A 1 88 ? 3.093 1.048 -2.605 1.00 97.88 88 ALA A C 1
ATOM 630 O O . ALA A 1 88 ? 3.716 0.802 -3.639 1.00 97.88 88 ALA A O 1
ATOM 631 N N . ILE A 1 89 ? 3.665 1.680 -1.574 1.00 98.19 89 ILE A N 1
ATOM 632 C CA . ILE A 1 89 ? 5.066 2.127 -1.574 1.00 98.19 89 ILE A CA 1
ATOM 633 C C . ILE A 1 89 ? 6.022 0.936 -1.670 1.00 98.19 89 ILE A C 1
ATOM 635 O O . ILE A 1 89 ? 6.987 0.993 -2.435 1.00 98.19 89 ILE A O 1
ATOM 639 N N . HIS A 1 90 ? 5.764 -0.146 -0.937 1.00 98.12 90 HIS A N 1
ATOM 640 C CA . HIS A 1 90 ? 6.577 -1.361 -1.004 1.00 98.12 90 HIS A CA 1
ATOM 641 C C . HIS A 1 90 ? 6.553 -1.989 -2.401 1.00 98.12 90 HIS A C 1
ATOM 643 O O . HIS A 1 90 ? 7.612 -2.217 -2.984 1.00 98.12 90 HIS A O 1
ATOM 649 N N . ILE A 1 91 ? 5.365 -2.180 -2.983 1.00 97.38 91 ILE A N 1
ATOM 650 C CA . ILE A 1 91 ? 5.201 -2.725 -4.342 1.00 97.38 91 ILE A CA 1
ATOM 651 C C . ILE A 1 91 ? 5.936 -1.852 -5.368 1.00 97.38 91 ILE A C 1
ATOM 653 O O . ILE A 1 91 ? 6.729 -2.352 -6.168 1.00 97.38 91 ILE A O 1
ATOM 657 N N . ALA A 1 92 ? 5.758 -0.529 -5.301 1.00 97.44 92 ALA A N 1
ATOM 658 C CA . ALA A 1 92 ? 6.461 0.407 -6.175 1.00 97.44 92 ALA A CA 1
ATOM 659 C C . ALA A 1 92 ? 7.990 0.347 -5.993 1.00 97.44 92 ALA A C 1
ATOM 661 O O . ALA A 1 92 ? 8.733 0.457 -6.970 1.00 97.44 92 ALA A O 1
ATOM 662 N N . THR A 1 93 ? 8.469 0.130 -4.764 1.00 98.38 93 THR A N 1
ATOM 663 C CA . THR A 1 93 ? 9.900 -0.033 -4.463 1.00 98.38 93 THR A CA 1
ATOM 664 C C . THR A 1 93 ? 10.460 -1.302 -5.104 1.00 98.38 93 THR A C 1
ATOM 666 O O . THR A 1 93 ? 11.522 -1.250 -5.728 1.00 98.38 93 THR A O 1
ATOM 669 N N . MET A 1 94 ? 9.747 -2.430 -5.007 1.00 97.81 94 MET A N 1
ATOM 670 C CA . MET A 1 94 ? 10.158 -3.694 -5.633 1.00 97.81 94 MET A CA 1
ATOM 671 C C . MET A 1 94 ? 10.163 -3.592 -7.163 1.00 97.81 94 MET A C 1
ATOM 673 O O . MET A 1 94 ? 11.117 -4.031 -7.807 1.00 97.81 94 MET A O 1
ATOM 677 N N . ASN A 1 95 ? 9.168 -2.916 -7.745 1.00 96.31 95 ASN A N 1
ATOM 678 C CA . ASN A 1 95 ? 9.134 -2.636 -9.182 1.00 96.31 95 ASN A CA 1
ATOM 679 C C . ASN A 1 95 ? 10.306 -1.748 -9.620 1.00 96.31 95 ASN A C 1
ATOM 681 O O . ASN A 1 95 ? 10.962 -2.041 -10.618 1.00 96.31 95 ASN A O 1
ATOM 685 N N . ALA A 1 96 ? 10.630 -0.700 -8.855 1.00 97.88 96 ALA A N 1
ATOM 686 C CA . ALA A 1 96 ? 11.797 0.134 -9.129 1.00 97.88 96 ALA A CA 1
ATOM 687 C C . ALA A 1 96 ? 13.104 -0.677 -9.080 1.00 97.88 96 ALA A C 1
ATOM 689 O O . ALA A 1 96 ? 13.950 -0.514 -9.957 1.00 97.88 96 ALA A O 1
ATOM 690 N N . ALA A 1 97 ? 13.258 -1.588 -8.115 1.00 98.25 97 ALA A N 1
ATOM 691 C CA . ALA A 1 97 ? 14.425 -2.467 -8.025 1.00 98.25 97 ALA A CA 1
ATOM 692 C C . ALA A 1 97 ? 14.547 -3.405 -9.236 1.00 98.25 97 ALA A C 1
ATOM 694 O O . ALA A 1 97 ? 15.623 -3.518 -9.828 1.00 98.25 97 ALA A O 1
ATOM 695 N N . MET A 1 98 ? 13.438 -4.028 -9.642 1.00 97.81 98 MET A N 1
ATOM 696 C CA . MET A 1 98 ? 13.376 -4.879 -10.830 1.00 97.81 98 MET A CA 1
ATOM 697 C C . MET A 1 98 ? 13.754 -4.103 -12.099 1.00 97.81 98 MET A C 1
ATOM 699 O O . MET A 1 98 ? 14.641 -4.535 -12.837 1.00 97.81 98 MET A O 1
ATOM 703 N N . PHE A 1 99 ? 13.141 -2.939 -12.340 1.00 97.25 99 PHE A N 1
ATOM 704 C CA . PHE A 1 99 ? 13.430 -2.136 -13.530 1.00 97.25 99 PHE A CA 1
ATOM 705 C C . PHE A 1 99 ? 14.856 -1.580 -13.534 1.00 97.25 99 PHE A C 1
ATOM 707 O O . PHE A 1 99 ? 15.493 -1.541 -14.584 1.00 97.25 99 PHE A O 1
ATOM 714 N N . MET A 1 100 ? 15.404 -1.228 -12.368 1.00 97.44 100 MET A N 1
ATOM 715 C CA . MET A 1 100 ? 16.814 -0.856 -12.231 1.00 97.44 100 MET A CA 1
ATOM 716 C C . MET A 1 100 ? 17.750 -1.996 -12.664 1.00 97.44 100 MET A C 1
ATOM 718 O O . MET A 1 100 ? 18.753 -1.738 -13.329 1.00 97.44 100 MET A O 1
ATOM 722 N N . GLY A 1 101 ? 17.435 -3.248 -12.309 1.00 97.00 101 GLY A N 1
ATOM 723 C CA . GLY A 1 101 ? 18.204 -4.431 -12.716 1.00 97.00 101 GLY A CA 1
ATOM 724 C C . GLY A 1 101 ? 18.088 -4.771 -14.207 1.00 97.00 101 GLY A C 1
ATOM 725 O O . GLY A 1 101 ? 19.009 -5.350 -14.775 1.00 97.00 101 GLY A O 1
ATOM 726 N N . GLN A 1 102 ? 16.983 -4.382 -14.848 1.00 97.56 102 GLN A N 1
ATOM 727 C CA . GLN A 1 102 ? 16.712 -4.601 -16.277 1.00 97.56 102 GLN A CA 1
ATOM 728 C C . GLN A 1 102 ? 17.109 -3.415 -17.173 1.00 97.56 102 GLN A C 1
ATOM 730 O O . GLN A 1 102 ? 16.983 -3.492 -18.399 1.00 97.56 102 GLN A O 1
ATOM 735 N N . ALA A 1 103 ? 17.550 -2.303 -16.582 1.00 97.75 103 ALA A N 1
ATOM 736 C CA . ALA A 1 103 ? 17.827 -1.069 -17.299 1.00 97.75 103 ALA A CA 1
ATOM 737 C C . ALA A 1 103 ? 18.922 -1.262 -18.361 1.00 97.75 103 ALA A C 1
ATOM 739 O O . ALA A 1 103 ? 20.028 -1.717 -18.072 1.00 97.75 103 ALA A O 1
ATOM 740 N N . LYS A 1 104 ? 18.613 -0.870 -19.603 1.00 97.62 104 LYS A N 1
ATOM 741 C CA . LYS A 1 104 ? 19.527 -0.986 -20.755 1.00 97.62 104 LYS A CA 1
ATOM 742 C C . LYS A 1 104 ? 20.438 0.225 -20.937 1.00 97.62 104 LYS A C 1
ATOM 744 O O . LYS A 1 104 ? 21.364 0.172 -21.739 1.00 97.62 104 LYS A O 1
ATOM 749 N N . THR A 1 105 ? 20.159 1.313 -20.225 1.00 98.25 105 THR A N 1
ATOM 750 C CA . THR A 1 105 ? 20.952 2.542 -20.264 1.00 98.25 105 THR A CA 1
ATOM 751 C C . THR A 1 105 ? 21.240 3.023 -18.850 1.00 98.25 105 THR A C 1
ATOM 753 O O . THR A 1 105 ? 20.536 2.668 -17.896 1.00 98.25 105 THR A O 1
ATOM 756 N N . TRP A 1 106 ? 22.287 3.834 -18.715 1.00 96.88 106 TRP A N 1
ATOM 757 C CA . TRP A 1 106 ? 22.670 4.406 -17.430 1.00 96.88 106 TRP A CA 1
ATOM 758 C C . TRP A 1 106 ? 21.581 5.332 -16.876 1.00 96.88 106 TRP A C 1
ATOM 760 O O . TRP A 1 106 ? 21.255 5.262 -15.695 1.00 96.88 106 TRP A O 1
ATOM 770 N N . GLU A 1 107 ? 20.947 6.123 -17.740 1.00 97.94 107 GLU A N 1
ATOM 771 C 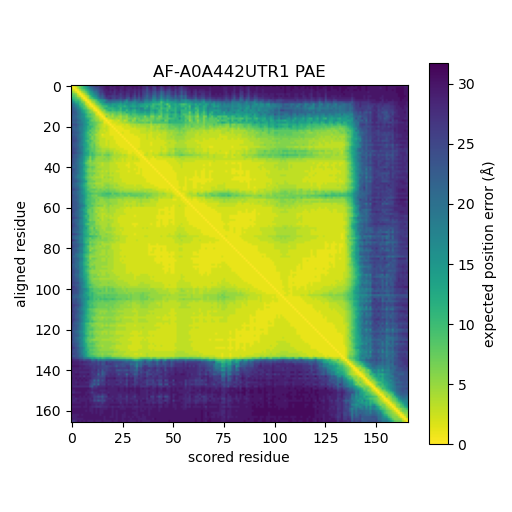CA . GLU A 1 107 ? 19.910 7.090 -17.375 1.00 97.94 107 GLU A CA 1
ATOM 772 C C . GLU A 1 107 ? 18.677 6.396 -16.786 1.00 97.94 107 GLU A C 1
ATOM 774 O O . GLU A 1 107 ? 18.133 6.845 -15.775 1.00 97.94 107 GLU A O 1
ATOM 779 N N . LEU A 1 108 ? 18.252 5.273 -17.379 1.00 97.56 108 LEU A N 1
ATOM 780 C CA . LEU A 1 108 ? 17.154 4.465 -16.843 1.00 97.56 108 LEU A CA 1
ATOM 781 C C . LEU A 1 108 ? 17.532 3.849 -15.495 1.00 97.56 108 LEU A C 1
ATOM 783 O O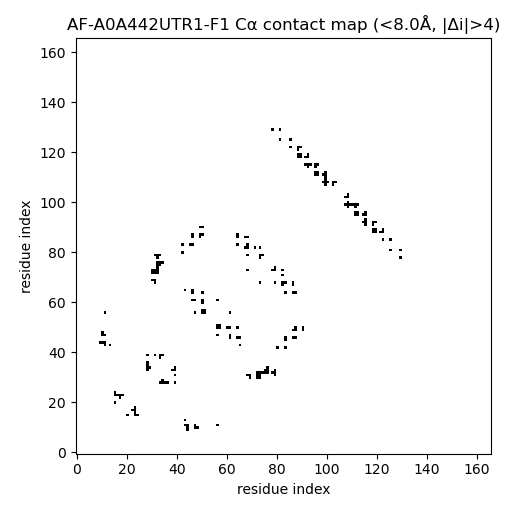 . LEU A 1 108 ? 16.735 3.876 -14.555 1.00 97.56 108 LEU A O 1
ATOM 787 N N . ARG A 1 109 ? 18.761 3.337 -15.374 1.00 97.88 109 ARG A N 1
ATOM 788 C CA . ARG A 1 109 ? 19.251 2.757 -14.120 1.00 97.88 109 ARG A CA 1
ATOM 789 C C . ARG A 1 109 ? 19.259 3.795 -13.001 1.00 97.88 109 ARG A C 1
ATOM 791 O O . ARG A 1 109 ? 18.741 3.524 -11.922 1.00 97.88 109 ARG A O 1
ATOM 798 N N . GLU A 1 110 ? 19.766 4.992 -13.274 1.00 98.06 110 GLU A N 1
ATOM 799 C CA . GLU A 1 110 ? 19.800 6.108 -12.328 1.00 98.06 110 GLU A CA 1
ATOM 800 C C . GLU A 1 110 ? 18.394 6.623 -11.973 1.00 98.06 110 GLU A C 1
ATOM 802 O O . GLU A 1 110 ? 18.122 6.990 -10.828 1.00 98.06 110 GLU A O 1
ATOM 807 N N . ALA A 1 111 ? 17.457 6.651 -12.925 1.00 98.00 111 ALA A N 1
ATOM 808 C CA . ALA A 1 111 ? 16.073 7.033 -12.646 1.00 98.00 111 ALA A CA 1
ATOM 809 C C . ALA A 1 111 ? 15.397 6.062 -11.661 1.00 98.00 111 ALA A C 1
ATOM 811 O O . ALA A 1 111 ? 14.765 6.503 -10.693 1.00 98.00 111 ALA A O 1
ATOM 812 N N . HIS A 1 112 ? 15.557 4.754 -11.877 1.00 98.06 112 HIS A N 1
ATOM 813 C CA . HIS A 1 112 ? 14.977 3.731 -11.009 1.00 98.06 112 HIS A CA 1
ATOM 814 C C . HIS A 1 112 ? 15.684 3.631 -9.651 1.00 98.06 112 HIS A C 1
ATOM 816 O O . HIS A 1 112 ? 15.005 3.474 -8.638 1.00 98.06 112 HIS A O 1
ATOM 822 N N . GLU A 1 113 ? 17.003 3.826 -9.598 1.00 98.06 113 GLU A N 1
ATOM 823 C CA . GLU A 1 113 ? 17.767 3.937 -8.347 1.00 98.06 113 GLU A CA 1
ATOM 824 C C . GLU A 1 113 ? 17.230 5.078 -7.468 1.00 98.06 113 GLU A C 1
ATOM 826 O O . GLU A 1 113 ? 16.897 4.878 -6.294 1.00 98.06 113 GLU A O 1
ATOM 831 N N . ARG A 1 114 ? 17.006 6.259 -8.060 1.00 98.31 114 ARG A N 1
ATOM 832 C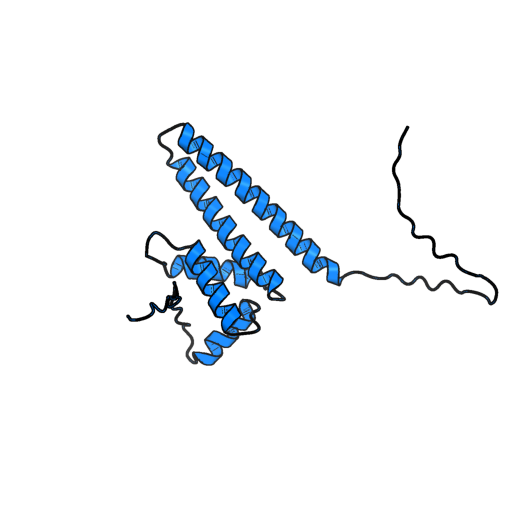 CA . ARG A 1 114 ? 16.449 7.414 -7.341 1.00 98.31 114 ARG A CA 1
ATOM 833 C C . ARG A 1 114 ? 15.016 7.181 -6.877 1.00 98.31 114 ARG A C 1
ATOM 835 O O . ARG A 1 114 ? 14.620 7.698 -5.828 1.00 98.31 114 ARG A O 1
ATOM 842 N N . ALA A 1 115 ? 14.203 6.472 -7.660 1.00 98.06 115 ALA A N 1
ATOM 843 C CA . ALA A 1 115 ? 12.850 6.094 -7.256 1.00 98.06 115 ALA A CA 1
ATOM 844 C C . ALA A 1 115 ? 12.888 5.143 -6.053 1.00 98.06 115 ALA A C 1
ATOM 846 O O . ALA A 1 115 ? 12.273 5.446 -5.031 1.00 98.06 115 ALA A O 1
ATOM 847 N N . LEU A 1 116 ? 13.690 4.078 -6.138 1.00 98.12 116 LEU A N 1
ATOM 848 C CA . LEU A 1 116 ? 13.904 3.109 -5.065 1.00 98.12 116 LEU A CA 1
ATOM 849 C C . LEU A 1 116 ? 14.333 3.807 -3.770 1.00 98.12 116 LEU A C 1
ATOM 851 O O . LEU A 1 116 ? 13.678 3.654 -2.744 1.00 98.12 116 LEU A O 1
ATOM 855 N N . ASN A 1 117 ? 15.365 4.651 -3.810 1.00 98.12 117 ASN A N 1
ATOM 856 C CA . ASN A 1 117 ? 15.857 5.348 -2.618 1.00 98.12 117 ASN A CA 1
ATOM 857 C C . ASN A 1 117 ? 14.834 6.305 -1.993 1.00 98.12 117 ASN A C 1
ATOM 859 O O . ASN A 1 117 ? 14.807 6.497 -0.774 1.00 98.12 117 ASN A O 1
ATOM 8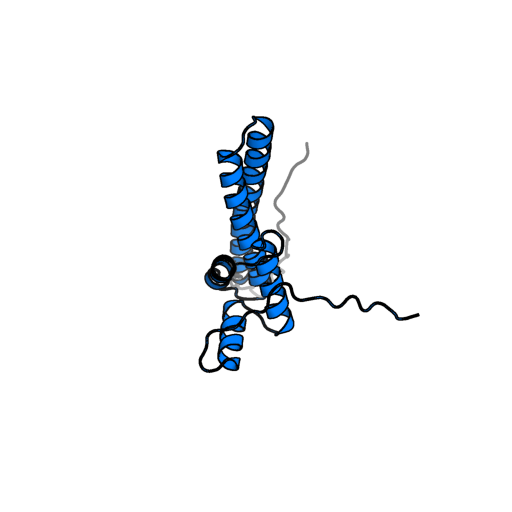63 N N . ARG A 1 118 ? 14.005 6.970 -2.806 1.00 98.38 118 ARG A N 1
ATOM 864 C CA . ARG A 1 118 ? 12.951 7.855 -2.288 1.00 98.38 118 ARG A CA 1
ATOM 865 C C . ARG A 1 118 ? 11.845 7.052 -1.617 1.00 98.38 118 ARG A C 1
ATOM 867 O O . ARG A 1 118 ? 11.518 7.352 -0.474 1.00 98.38 118 ARG A O 1
ATOM 874 N N . LEU A 1 119 ? 11.340 6.021 -2.287 1.00 98.50 119 LEU A N 1
ATOM 875 C CA . LEU A 1 119 ? 10.262 5.180 -1.772 1.00 98.50 119 LEU A CA 1
ATOM 876 C C . LEU A 1 119 ? 10.689 4.421 -0.506 1.00 98.50 119 LEU A C 1
ATOM 878 O O . LEU A 1 119 ? 9.961 4.448 0.482 1.00 98.50 119 LEU A O 1
ATOM 882 N N . SER A 1 120 ? 11.908 3.873 -0.468 1.00 98.06 120 SER A N 1
ATOM 883 C CA . SER A 1 120 ? 12.463 3.226 0.730 1.00 98.06 120 SER A CA 1
ATOM 884 C C . SER A 1 120 ? 12.540 4.175 1.931 1.00 98.06 120 SER A C 1
ATOM 886 O O . SER A 1 120 ? 12.181 3.796 3.045 1.00 98.06 120 SER A O 1
ATOM 888 N N . ARG A 1 121 ? 12.956 5.435 1.729 1.00 98.38 121 ARG A N 1
ATOM 889 C CA . ARG A 1 121 ? 12.964 6.442 2.808 1.00 98.38 121 ARG A CA 1
ATOM 890 C C . ARG A 1 121 ? 11.554 6.801 3.268 1.00 98.38 121 ARG A C 1
ATOM 892 O O . ARG A 1 121 ? 11.328 6.920 4.470 1.00 98.38 121 ARG A O 1
ATOM 899 N N . THR A 1 122 ? 10.606 6.934 2.340 1.00 98.38 122 THR A N 1
ATOM 900 C CA . THR A 1 122 ? 9.190 7.139 2.676 1.00 98.38 122 THR A CA 1
ATOM 901 C C . THR A 1 122 ? 8.643 5.978 3.501 1.00 98.38 122 THR A C 1
ATOM 903 O O . THR A 1 122 ? 7.995 6.224 4.513 1.00 98.38 122 THR A O 1
ATOM 906 N N . TYR A 1 123 ? 8.954 4.733 3.137 1.00 98.19 123 TYR A N 1
ATOM 907 C CA . TYR A 1 123 ? 8.503 3.550 3.870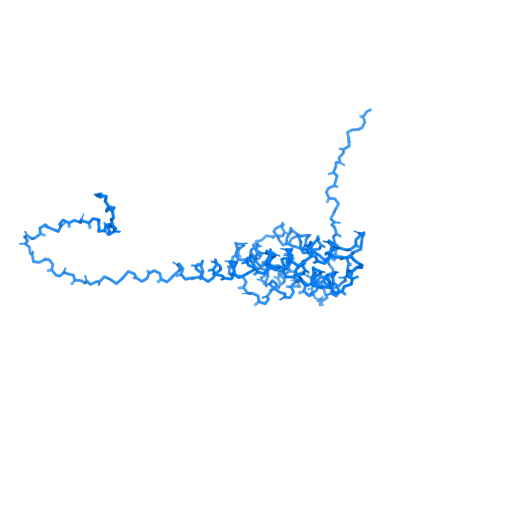 1.00 98.19 123 TYR A CA 1
ATOM 908 C C . TYR A 1 123 ? 8.993 3.550 5.326 1.00 98.19 123 TYR A C 1
ATOM 910 O O . TYR A 1 123 ? 8.212 3.339 6.255 1.00 98.19 123 TYR A O 1
ATOM 918 N N . VAL A 1 124 ? 10.270 3.879 5.554 1.00 98.31 124 VAL A N 1
ATOM 919 C CA . VAL A 1 124 ? 10.821 4.036 6.912 1.00 98.31 124 VAL A CA 1
ATOM 920 C C . VAL A 1 124 ? 10.098 5.148 7.678 1.00 98.31 124 VAL A C 1
ATOM 922 O O . VAL A 1 124 ? 9.696 4.940 8.823 1.00 98.31 124 VAL A O 1
ATOM 925 N N . ALA A 1 125 ? 9.858 6.300 7.046 1.00 98.44 125 ALA A N 1
ATOM 926 C CA . ALA A 1 125 ? 9.129 7.403 7.670 1.00 98.44 125 ALA A CA 1
ATOM 927 C C . ALA A 1 125 ? 7.680 7.022 8.037 1.00 98.44 125 ALA A C 1
ATOM 929 O O . ALA A 1 125 ? 7.194 7.422 9.095 1.00 98.44 125 ALA A O 1
ATOM 930 N N . GLN A 1 126 ? 6.999 6.215 7.218 1.00 98.00 126 GLN A N 1
ATOM 931 C CA . GLN A 1 126 ? 5.661 5.696 7.526 1.00 98.00 126 GLN A CA 1
ATOM 932 C C . GLN A 1 126 ? 5.681 4.743 8.726 1.00 98.00 126 GLN A C 1
ATOM 934 O O . GLN A 1 126 ? 4.819 4.849 9.597 1.00 98.00 126 GLN A O 1
ATOM 939 N N . ILE A 1 127 ? 6.693 3.873 8.831 1.00 97.56 127 ILE A N 1
ATOM 940 C CA . ILE A 1 127 ? 6.884 3.017 10.013 1.00 97.56 127 ILE A CA 1
ATOM 941 C C . ILE A 1 127 ? 7.069 3.870 11.273 1.00 97.56 127 ILE A C 1
ATOM 943 O O . ILE A 1 127 ? 6.476 3.578 12.313 1.00 97.56 127 ILE A O 1
ATOM 947 N N . GLU A 1 128 ? 7.885 4.923 11.211 1.00 97.06 128 GLU A N 1
ATOM 948 C CA . GLU A 1 128 ? 8.064 5.831 12.345 1.00 97.06 128 GLU A CA 1
ATOM 949 C C . GLU A 1 128 ? 6.777 6.575 12.704 1.00 97.06 128 GLU A C 1
ATOM 951 O O . GLU A 1 128 ? 6.444 6.679 13.886 1.00 97.06 128 GLU A O 1
ATOM 956 N N . ALA A 1 129 ? 6.045 7.074 11.706 1.00 95.69 129 ALA A N 1
ATOM 957 C CA . ALA A 1 129 ? 4.773 7.757 11.903 1.00 95.69 129 ALA A CA 1
ATOM 958 C C . ALA A 1 129 ? 3.749 6.837 12.579 1.00 95.69 129 ALA A C 1
ATOM 960 O O . ALA A 1 129 ? 3.143 7.234 13.573 1.00 95.69 129 ALA A O 1
ATOM 961 N N . LEU A 1 130 ? 3.633 5.591 12.115 1.00 95.81 130 LEU A N 1
ATOM 962 C CA . LEU A 1 130 ? 2.784 4.566 12.716 1.00 95.81 130 LEU A CA 1
ATOM 963 C C . LEU A 1 130 ? 3.180 4.280 14.169 1.00 95.81 130 LEU A C 1
ATOM 965 O O . LEU A 1 130 ? 2.321 4.253 15.050 1.00 95.81 130 LEU A O 1
ATOM 969 N N . LYS A 1 131 ? 4.479 4.083 14.441 1.00 95.38 131 LYS A N 1
ATOM 970 C CA . LYS A 1 131 ? 4.975 3.873 15.810 1.00 95.38 131 LYS A CA 1
ATOM 971 C C . LYS A 1 131 ? 4.571 5.039 16.710 1.00 95.38 131 LYS A C 1
ATOM 973 O O . LYS A 1 131 ? 3.966 4.812 17.750 1.00 95.38 131 LYS A O 1
ATOM 978 N N . ARG A 1 132 ? 4.824 6.280 16.283 1.00 94.19 132 ARG A N 1
ATOM 979 C CA . ARG A 1 132 ? 4.456 7.491 17.036 1.00 94.19 132 ARG A CA 1
ATOM 980 C C . ARG A 1 132 ? 2.945 7.605 17.241 1.00 94.19 132 ARG A C 1
ATOM 982 O O . ARG A 1 132 ? 2.523 7.977 18.330 1.00 94.19 132 ARG A O 1
ATOM 989 N N . TYR A 1 133 ? 2.144 7.291 16.222 1.00 93.00 133 TYR A N 1
ATOM 990 C CA . TYR A 1 133 ? 0.683 7.302 16.307 1.00 93.00 133 TYR A CA 1
ATOM 991 C C . TYR A 1 133 ? 0.187 6.319 17.375 1.00 93.00 133 TYR A C 1
ATOM 993 O O . TYR A 1 133 ? -0.562 6.710 18.266 1.00 93.00 133 TYR A O 1
ATOM 1001 N N . ARG A 1 134 ? 0.723 5.091 17.384 1.00 93.00 134 ARG A N 1
ATOM 1002 C CA . ARG A 1 134 ? 0.414 4.071 18.400 1.00 93.00 134 ARG A CA 1
ATOM 1003 C C . ARG A 1 134 ? 0.893 4.446 19.804 1.00 93.0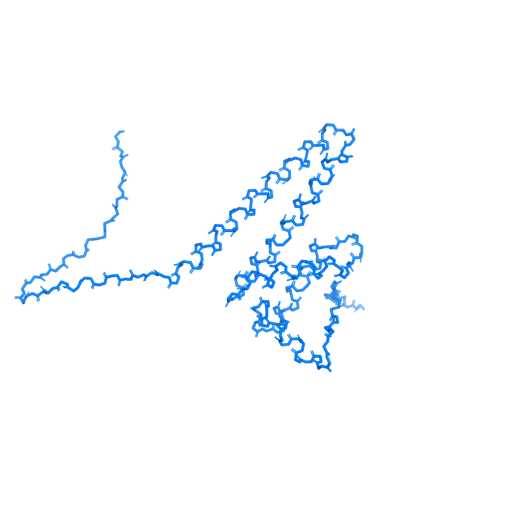0 134 ARG A C 1
ATOM 1005 O O . ARG A 1 134 ? 0.211 4.131 20.774 1.00 93.00 134 ARG A O 1
ATOM 1012 N N . SER A 1 135 ? 2.028 5.135 19.923 1.00 87.19 135 SER A N 1
ATOM 1013 C CA . SER A 1 135 ? 2.586 5.571 21.211 1.00 87.19 135 SER A CA 1
ATOM 1014 C C . SER A 1 135 ? 1.858 6.765 21.838 1.00 87.19 135 SER A C 1
ATOM 1016 O O . SER A 1 135 ? 1.944 6.954 23.047 1.00 87.19 135 SER A O 1
ATOM 1018 N N . LYS A 1 136 ? 1.121 7.579 21.068 1.00 65.31 136 LYS A N 1
ATOM 1019 C CA . LYS A 1 136 ? 0.364 8.720 21.624 1.00 65.31 136 LYS A CA 1
ATOM 1020 C C . LYS A 1 136 ? -0.779 8.300 22.561 1.00 65.31 136 LYS A C 1
ATOM 1022 O O . LYS A 1 136 ? -1.205 9.112 23.373 1.00 65.31 136 LYS A O 1
ATOM 1027 N N . GLY A 1 137 ? -1.218 7.039 22.513 1.00 56.03 137 GLY A N 1
ATOM 1028 C CA . GLY A 1 137 ? -2.133 6.461 23.507 1.00 56.03 137 GLY A CA 1
ATOM 1029 C C . GLY A 1 137 ? -1.491 6.173 24.875 1.00 56.03 137 GLY A C 1
ATOM 1030 O O . GLY A 1 137 ? -2.205 5.885 25.829 1.00 56.03 137 GLY A O 1
ATOM 1031 N N . GLU A 1 138 ? -0.162 6.270 24.999 1.00 55.34 138 GLU A N 1
ATOM 1032 C CA . GLU A 1 138 ? 0.601 6.009 26.231 1.00 55.34 138 GLU A CA 1
ATOM 1033 C C . GLU A 1 138 ? 1.098 7.294 26.912 1.00 55.34 138 GLU A C 1
ATOM 1035 O O . GLU A 1 138 ? 2.133 7.287 27.583 1.00 55.34 138 GLU A O 1
ATOM 1040 N N . GLN A 1 139 ? 0.402 8.426 26.759 1.00 56.59 139 GLN A N 1
ATOM 1041 C CA . GLN A 1 139 ? 0.766 9.648 27.477 1.00 56.59 139 GLN A CA 1
ATOM 1042 C C . GLN A 1 139 ? 0.457 9.478 28.979 1.00 56.59 139 GLN A C 1
ATOM 1044 O O . GLN A 1 139 ? -0.577 9.899 29.490 1.00 56.59 139 GLN A O 1
ATOM 1049 N N . ARG A 1 140 ? 1.359 8.798 29.698 1.00 54.75 140 ARG A N 1
ATOM 1050 C CA . ARG A 1 140 ? 1.341 8.647 31.154 1.00 54.75 140 ARG A CA 1
ATOM 1051 C C . ARG A 1 140 ? 1.539 10.024 31.782 1.00 54.75 140 ARG A C 1
ATOM 1053 O O . ARG A 1 140 ? 2.668 10.487 31.923 1.00 54.75 140 ARG A O 1
ATOM 1060 N N . VAL A 1 141 ? 0.449 10.676 32.182 1.00 57.47 141 VAL A N 1
ATOM 1061 C CA . VAL A 1 141 ? 0.519 11.783 33.141 1.00 57.47 141 VAL A CA 1
ATOM 1062 C C . VAL A 1 141 ? 0.916 11.172 34.484 1.00 57.47 141 VAL A C 1
ATOM 1064 O O . VAL A 1 141 ? 0.085 10.609 35.194 1.00 57.47 141 VAL A O 1
ATOM 1067 N N . ILE A 1 142 ? 2.206 11.226 34.817 1.00 57.16 142 ILE A N 1
ATOM 1068 C CA . ILE A 1 142 ? 2.676 10.903 36.164 1.00 57.16 142 ILE A CA 1
ATOM 1069 C C . ILE A 1 142 ? 2.261 12.081 37.046 1.00 57.16 142 ILE A C 1
ATOM 1071 O O . ILE A 1 142 ? 2.926 13.112 37.081 1.00 57.16 142 ILE A O 1
ATOM 1075 N N . VAL A 1 143 ? 1.115 11.953 37.715 1.00 52.81 143 VAL A N 1
ATOM 1076 C CA . VAL A 1 143 ? 0.722 12.888 38.771 1.00 52.81 143 VAL A CA 1
ATOM 1077 C C . VAL A 1 143 ? 1.544 12.534 40.006 1.00 52.81 143 VAL A C 1
ATOM 1079 O O . VAL A 1 143 ? 1.138 11.699 40.815 1.00 52.81 143 VAL A O 1
ATOM 1082 N N . GLU A 1 144 ? 2.709 13.158 40.163 1.00 53.66 144 GLU A N 1
ATOM 1083 C CA . GLU A 1 144 ? 3.295 13.286 41.494 1.00 53.66 144 GLU A CA 1
ATOM 1084 C C . GLU A 1 144 ? 2.327 14.144 42.314 1.00 53.66 144 GLU A C 1
ATOM 1086 O O . GLU A 1 144 ? 2.132 15.330 42.045 1.00 53.66 144 GLU A O 1
ATOM 1091 N N . ARG A 1 145 ? 1.629 13.525 43.273 1.00 44.56 145 ARG A N 1
ATOM 1092 C CA . ARG A 1 145 ? 0.790 14.257 44.226 1.00 44.56 145 ARG A CA 1
ATOM 1093 C C . ARG A 1 145 ? 1.699 15.159 45.059 1.00 44.56 145 ARG A C 1
ATOM 1095 O O . ARG A 1 145 ? 2.259 14.720 46.058 1.00 44.56 145 ARG A O 1
ATOM 1102 N N . VAL A 1 146 ? 1.829 16.419 44.659 1.00 49.34 146 VAL A N 1
ATOM 1103 C CA . VAL A 1 146 ? 2.378 17.466 45.520 1.00 49.34 146 VAL A CA 1
ATOM 1104 C C . VAL A 1 146 ? 1.319 17.756 46.580 1.00 49.34 146 VAL A C 1
ATOM 1106 O O . VAL A 1 146 ? 0.237 18.253 46.267 1.00 49.34 146 VAL A O 1
ATOM 1109 N N . ASN A 1 147 ? 1.598 17.393 47.833 1.00 38.81 147 ASN A N 1
ATOM 1110 C CA . ASN A 1 147 ? 0.756 17.777 48.961 1.00 38.81 147 ASN A CA 1
ATOM 1111 C C . ASN A 1 147 ? 0.885 19.296 49.137 1.00 38.81 147 ASN A C 1
ATOM 1113 O O . ASN A 1 147 ? 1.897 19.789 49.630 1.00 38.81 147 ASN A O 1
ATOM 1117 N N . VAL A 1 148 ? -0.120 20.043 48.684 1.00 45.47 148 VAL A N 1
ATOM 1118 C CA . VAL A 1 148 ? -0.198 21.484 48.923 1.00 45.47 148 VAL A CA 1
ATOM 1119 C C . VAL A 1 148 ? -0.803 21.681 50.309 1.00 45.47 148 VAL A C 1
ATOM 1121 O O . VAL A 1 148 ? -2.020 21.653 50.489 1.00 45.47 148 VAL A O 1
ATOM 1124 N N . GLU A 1 149 ? 0.062 21.847 51.307 1.00 46.56 149 GLU A N 1
ATOM 1125 C CA . GLU A 1 149 ? -0.310 22.427 52.600 1.00 46.56 149 GLU A CA 1
ATOM 1126 C C . GLU A 1 149 ? -1.000 23.784 52.352 1.00 46.56 149 GLU A C 1
ATOM 1128 O O . GLU A 1 149 ? -0.602 24.545 51.462 1.00 46.56 149 GLU A O 1
ATOM 1133 N N . LYS A 1 150 ? -2.072 24.075 53.102 1.00 43.53 150 LYS A N 1
ATOM 1134 C CA . LYS A 1 150 ? -2.925 25.266 52.934 1.00 43.53 150 LYS A CA 1
ATOM 1135 C C . LYS A 1 150 ? -2.090 26.558 52.976 1.00 43.53 150 LYS A C 1
ATOM 1137 O O . LYS A 1 150 ? -1.837 27.091 54.050 1.00 43.53 150 LYS A O 1
ATOM 1142 N N . GLY A 1 151 ? -1.701 27.077 51.809 1.00 57.34 151 GLY A N 1
ATOM 1143 C CA . GLY A 1 151 ? -1.004 28.363 51.687 1.00 57.34 151 GLY A CA 1
ATOM 1144 C C . GLY A 1 151 ? -0.117 28.565 50.451 1.00 57.34 151 GLY A C 1
ATOM 1145 O O . GLY A 1 151 ? 0.260 29.701 50.182 1.00 57.34 151 GLY A O 1
ATOM 1146 N N . GLY A 1 152 ? 0.212 27.528 49.673 1.00 41.12 152 GLY A N 1
ATOM 1147 C CA . GLY A 1 152 ? 1.088 27.676 48.498 1.00 41.12 152 GLY A CA 1
ATOM 1148 C C . GLY A 1 152 ? 0.330 27.859 47.179 1.00 41.12 152 GLY A C 1
ATOM 1149 O O . GLY A 1 152 ? -0.248 26.900 46.673 1.00 41.12 152 GLY A O 1
ATOM 1150 N N . GLN A 1 153 ? 0.357 29.053 46.575 1.00 43.56 153 GLN A N 1
ATOM 1151 C CA . GLN A 1 153 ? -0.008 29.210 45.161 1.00 43.56 153 GLN A CA 1
ATOM 1152 C C . GLN A 1 153 ? 1.084 28.591 44.278 1.00 43.56 153 GLN A C 1
ATOM 1154 O O . GLN A 1 153 ? 2.214 29.074 44.253 1.00 43.56 153 GLN A O 1
ATOM 1159 N N . ALA A 1 154 ? 0.753 27.532 43.539 1.00 45.81 154 ALA A N 1
ATOM 1160 C CA . ALA A 1 154 ? 1.627 26.992 42.506 1.00 45.81 154 ALA A CA 1
ATOM 1161 C C . ALA A 1 154 ? 1.483 27.833 41.228 1.00 45.81 154 ALA A C 1
ATOM 1163 O O . ALA A 1 154 ? 0.437 27.825 40.580 1.00 45.81 154 ALA A O 1
ATOM 1164 N N . ILE A 1 155 ? 2.538 28.563 40.863 1.00 46.50 155 ILE A N 1
ATOM 1165 C CA . ILE A 1 155 ? 2.650 29.196 39.547 1.00 46.50 155 ILE A CA 1
ATOM 1166 C C . ILE A 1 155 ? 2.894 28.088 38.519 1.00 46.50 155 ILE A C 1
ATOM 1168 O O . ILE A 1 155 ? 3.914 27.400 38.566 1.00 46.50 155 ILE A O 1
ATOM 1172 N N . VAL A 1 156 ? 1.966 27.919 37.577 1.00 40.50 156 VAL A N 1
ATOM 1173 C CA . VAL A 1 156 ? 2.136 27.013 36.435 1.00 40.50 156 VAL A CA 1
ATOM 1174 C C . VAL A 1 156 ? 3.000 27.723 35.390 1.00 40.50 156 VAL A C 1
ATOM 1176 O O . VAL A 1 156 ? 2.506 28.495 34.573 1.00 40.50 156 VAL A O 1
ATOM 1179 N N . GLY A 1 157 ? 4.313 27.503 35.447 1.00 36.97 157 GLY A N 1
ATOM 1180 C CA . GLY A 1 157 ? 5.242 27.928 34.401 1.00 36.97 157 GLY A CA 1
ATOM 1181 C C . GLY A 1 157 ? 5.279 26.903 33.269 1.00 36.97 157 GLY A C 1
ATOM 1182 O O . GLY A 1 157 ? 5.654 25.754 33.491 1.00 36.97 157 GLY A O 1
ATOM 1183 N N . ASN A 1 158 ? 4.917 27.303 32.049 1.00 39.34 158 ASN A N 1
ATOM 1184 C CA . ASN A 1 158 ? 5.156 26.483 30.863 1.00 39.34 158 ASN A CA 1
ATOM 1185 C C . ASN A 1 158 ? 6.667 26.474 30.571 1.00 39.34 158 ASN A C 1
ATOM 1187 O O . ASN A 1 158 ? 7.217 27.474 30.108 1.00 39.34 158 ASN A O 1
ATOM 1191 N N . VAL A 1 159 ? 7.356 25.371 30.873 1.00 42.69 159 VAL A N 1
ATOM 1192 C CA . VAL A 1 159 ? 8.806 25.249 30.653 1.00 42.69 159 VAL A CA 1
ATOM 1193 C C . VAL A 1 159 ? 9.075 24.889 29.189 1.00 42.69 159 VAL A C 1
ATOM 1195 O O . VAL A 1 159 ? 9.272 23.729 28.835 1.00 42.69 159 VAL A O 1
ATOM 1198 N N . GLY A 1 160 ? 9.089 25.904 28.326 1.00 38.00 160 GLY A N 1
ATOM 1199 C CA . GLY A 1 160 ? 9.703 25.831 27.002 1.00 38.00 160 GLY A CA 1
ATOM 1200 C C . GLY A 1 160 ? 11.217 26.032 27.110 1.00 38.00 160 GLY A C 1
ATOM 1201 O O . GLY A 1 160 ? 11.693 27.151 27.263 1.00 38.00 160 GLY A O 1
ATOM 1202 N N . ARG A 1 161 ? 11.982 24.942 27.042 1.00 37.69 161 ARG A N 1
ATOM 1203 C CA . ARG A 1 161 ? 13.433 24.935 26.768 1.00 37.69 161 ARG A CA 1
ATOM 1204 C C . ARG A 1 161 ? 13.566 25.121 25.244 1.00 37.69 161 ARG A C 1
ATOM 1206 O O . ARG A 1 161 ? 12.952 24.344 24.529 1.00 37.69 161 ARG A O 1
ATOM 1213 N N . GLY A 1 162 ? 14.266 26.061 24.617 1.00 37.28 162 GLY A N 1
ATOM 1214 C CA . GLY A 1 162 ? 15.257 27.067 24.985 1.00 37.28 162 GLY A CA 1
ATOM 1215 C C . GLY A 1 162 ? 16.175 27.240 23.758 1.00 37.28 162 GLY A C 1
ATOM 1216 O O . GLY A 1 162 ? 16.650 26.240 23.227 1.00 37.28 162 GLY A O 1
ATOM 1217 N N . GLY A 1 163 ? 16.404 28.472 23.301 1.00 35.84 163 GLY A N 1
ATOM 1218 C CA . GLY A 1 163 ? 17.381 28.840 22.262 1.00 35.84 163 GLY A CA 1
ATOM 1219 C C . GLY A 1 163 ? 17.075 30.263 21.784 1.00 35.84 163 GLY A C 1
ATOM 1220 O O . GLY A 1 163 ? 15.951 30.513 21.383 1.00 35.84 163 GLY A O 1
ATOM 1221 N N . GLY A 1 164 ? 17.930 31.276 21.888 1.00 37.97 164 GLY A N 1
ATOM 1222 C CA . GLY A 1 164 ? 19.385 31.303 21.971 1.00 37.97 164 GLY A CA 1
ATOM 1223 C C . GLY A 1 164 ? 19.871 32.139 20.788 1.00 37.97 164 GLY A C 1
ATOM 1224 O O . GLY A 1 164 ? 20.257 31.564 19.780 1.00 37.97 164 GLY A O 1
ATOM 1225 N N . GLU A 1 165 ? 19.786 33.469 20.894 1.00 36.91 165 GLU A N 1
ATOM 1226 C CA . GLU A 1 165 ? 20.334 34.416 19.915 1.00 36.91 165 GLU A CA 1
ATOM 1227 C C . GLU A 1 165 ? 21.372 35.308 20.609 1.00 36.91 165 GLU A C 1
ATOM 1229 O O . GLU A 1 165 ? 21.099 35.972 21.613 1.00 36.91 165 GLU A O 1
ATOM 1234 N N . SER A 1 166 ? 22.589 35.272 20.080 1.00 43.50 166 SER A N 1
ATOM 1235 C CA . SER A 1 166 ? 23.637 36.288 20.186 1.00 43.50 166 SER A CA 1
ATOM 1236 C C . SER A 1 166 ? 24.389 36.288 18.866 1.00 43.50 166 SER A C 1
ATOM 1238 O O . SER A 1 166 ? 24.553 35.178 18.307 1.00 43.50 166 SER A O 1
#

Sequence (166 aa):
MSDGDGDGKRIASLLVDHPDPALGYELLAEAVGADSGTFLAGTLDSLAKAVQVGAEVREGEMNYALSMVCGLRPKDQIEATLGVQMAAIHIATMNAAMFMGQAKTWELREAHERALNRLSRTYVAQIEALKRYRSKGEQRVIVERVNVEKGGQAIVGNVGRGGGES

pLDDT: mean 80.37, std 21.69, range [35.84, 98.56]